Protein AF-A0A0S7X0F1-F1 (afdb_monomer_lite)

pLDDT: mean 79.58, std 17.01, range [32.06, 96.81]

Foldseek 3Di:
DCVLLVQDDPDPPDDLVPGQLLNNLSVVVVVCVVVVDPDDDDDPSCPRPDDPSSVSVVVSVVVVVVVVCVVCVVPDPDDDDDDD

Radius of gyration: 13.74 Å; chains: 1; bounding box: 30×36×31 Å

Secondary structure (DSSP, 8-state):
-TTTTT---S-TTS-GGGS-HHHHHHHHHHHHHHTT-S----SSTTTT--TTHHHHHHHHHHHHHHHHHHHHTT--S-------

Sequence (84 aa):
MIKLLHIFTPSANTQITSLSGGNQQKCIVGKWLYVDSDILIFDEPTREIHGGAKEEMYKIINNLRKQRKSDWTRSPAYRLPVCP

Structure (mmCIF, N/CA/C/O backbone):
data_AF-A0A0S7X0F1-F1
#
_entry.id   AF-A0A0S7X0F1-F1
#
loop_
_atom_site.group_PDB
_atom_site.id
_atom_site.type_symbol
_atom_site.label_atom_id
_atom_site.label_alt_id
_atom_site.label_comp_id
_atom_site.label_asym_id
_atom_site.label_entity_id
_atom_site.label_seq_id
_atom_site.pdbx_PDB_ins_code
_atom_site.Cartn_x
_atom_site.Cartn_y
_atom_site.Cartn_z
_atom_site.occupancy
_atom_site.B_iso_or_equiv
_atom_site.auth_seq_id
_atom_site.auth_comp_id
_atom_site.auth_asym_id
_atom_site.auth_atom_id
_atom_site.pdbx_PDB_model_num
ATOM 1 N N . MET A 1 1 ? -1.832 8.912 4.333 1.00 87.31 1 MET A N 1
ATOM 2 C CA . MET A 1 1 ? -1.950 7.772 3.398 1.00 87.31 1 MET A CA 1
ATOM 3 C C . MET A 1 1 ? -0.609 7.326 2.811 1.00 87.31 1 MET A C 1
ATOM 5 O O . MET A 1 1 ? -0.242 6.184 3.034 1.00 87.31 1 MET A O 1
ATOM 9 N N . ILE A 1 2 ? 0.164 8.206 2.155 1.00 93.06 2 ILE A N 1
ATOM 10 C CA . ILE A 1 2 ? 1.465 7.869 1.524 1.00 93.06 2 ILE A CA 1
ATOM 11 C C . ILE A 1 2 ? 2.409 7.090 2.457 1.00 93.06 2 ILE A C 1
ATOM 13 O O . ILE A 1 2 ? 2.841 5.995 2.117 1.00 93.06 2 ILE A O 1
ATOM 17 N N . LYS A 1 3 ? 2.662 7.609 3.667 1.00 91.50 3 LYS A N 1
ATOM 18 C CA . LYS A 1 3 ? 3.502 6.932 4.671 1.00 91.50 3 LYS A CA 1
ATOM 19 C C . LYS A 1 3 ? 2.887 5.644 5.222 1.00 91.50 3 LYS A C 1
ATOM 21 O O . LYS A 1 3 ? 3.620 4.744 5.576 1.00 91.50 3 LYS A O 1
ATOM 26 N N . LEU A 1 4 ? 1.559 5.559 5.312 1.00 88.38 4 LEU A N 1
ATOM 27 C CA . LEU A 1 4 ? 0.872 4.398 5.891 1.00 88.38 4 LEU A CA 1
ATOM 28 C C . LEU A 1 4 ? 0.968 3.173 4.974 1.00 88.38 4 LEU A C 1
ATOM 30 O O . LEU A 1 4 ? 1.123 2.056 5.449 1.00 88.38 4 LEU A O 1
ATOM 34 N N . LEU A 1 5 ? 0.872 3.396 3.662 1.00 91.50 5 LEU A N 1
ATOM 35 C CA . LEU A 1 5 ? 0.882 2.338 2.650 1.00 91.50 5 LEU A CA 1
ATOM 36 C C . LEU A 1 5 ? 2.229 2.216 1.931 1.00 91.50 5 LEU A C 1
ATOM 38 O O . LEU A 1 5 ? 2.318 1.506 0.936 1.00 91.50 5 LEU A O 1
ATOM 42 N N . HIS A 1 6 ? 3.258 2.926 2.405 1.00 92.38 6 HIS A N 1
ATOM 43 C CA . HIS A 1 6 ? 4.586 2.980 1.786 1.00 92.38 6 HIS A CA 1
ATOM 44 C C . HIS A 1 6 ? 4.515 3.269 0.276 1.00 92.38 6 HIS A C 1
ATOM 46 O O . HIS A 1 6 ? 5.047 2.526 -0.549 1.00 92.38 6 HIS A O 1
ATOM 52 N N . ILE A 1 7 ? 3.790 4.324 -0.100 1.00 93.56 7 ILE A N 1
ATOM 53 C CA . ILE A 1 7 ? 3.685 4.747 -1.499 1.00 93.56 7 ILE A CA 1
ATOM 54 C C . ILE A 1 7 ? 4.951 5.525 -1.852 1.00 93.56 7 ILE A C 1
ATOM 56 O O . ILE A 1 7 ? 5.177 6.622 -1.340 1.00 93.56 7 ILE A O 1
ATOM 60 N N . PHE A 1 8 ? 5.766 4.969 -2.740 1.00 93.31 8 PHE A N 1
ATOM 61 C CA . PHE A 1 8 ? 6.928 5.652 -3.293 1.00 93.31 8 PHE A CA 1
ATOM 62 C C . PHE A 1 8 ? 6.466 6.606 -4.390 1.00 93.31 8 PHE A C 1
ATOM 64 O O . PHE A 1 8 ? 6.060 6.187 -5.473 1.00 93.31 8 PHE A O 1
ATOM 71 N N . THR A 1 9 ? 6.500 7.898 -4.082 1.00 95.75 9 THR A N 1
ATOM 72 C CA . THR A 1 9 ? 6.125 8.976 -4.995 1.00 95.75 9 THR A CA 1
ATOM 73 C C . THR A 1 9 ? 7.013 10.200 -4.742 1.00 95.75 9 THR A C 1
ATOM 75 O O . THR A 1 9 ? 7.300 10.485 -3.576 1.00 95.75 9 THR A O 1
ATOM 78 N N . PRO A 1 10 ? 7.443 10.944 -5.781 1.00 95.19 10 PRO A N 1
ATOM 79 C CA . PRO A 1 10 ? 8.191 12.193 -5.614 1.00 95.19 10 PRO A CA 1
ATOM 80 C C . PRO A 1 10 ? 7.427 13.258 -4.818 1.00 95.19 10 PRO A C 1
ATOM 82 O O . PRO A 1 10 ? 8.025 14.044 -4.088 1.00 95.19 10 PRO A O 1
ATOM 85 N N . SER A 1 11 ? 6.098 13.300 -4.954 1.00 95.94 11 SER A N 1
ATOM 86 C CA . SER A 1 11 ? 5.236 14.219 -4.204 1.00 95.94 11 SER A CA 1
ATOM 87 C C . SER A 1 11 ? 3.784 13.737 -4.158 1.00 95.94 11 SER A C 1
ATOM 89 O O . SER A 1 11 ? 3.377 12.870 -4.935 1.00 95.94 11 SER A O 1
ATOM 91 N N . ALA A 1 12 ? 2.970 14.344 -3.292 1.00 94.31 12 ALA A N 1
ATOM 92 C CA . ALA A 1 12 ? 1.529 14.084 -3.237 1.00 94.31 12 ALA A CA 1
ATOM 93 C C . ALA A 1 12 ? 0.768 14.538 -4.500 1.00 94.31 12 ALA A C 1
ATOM 95 O O . ALA A 1 12 ? -0.327 14.047 -4.746 1.00 94.31 12 ALA A O 1
ATOM 96 N N . ASN A 1 13 ? 1.361 15.424 -5.309 1.00 96.12 13 ASN A N 1
ATOM 97 C CA . ASN A 1 13 ? 0.772 15.938 -6.550 1.00 96.12 13 ASN A CA 1
ATOM 98 C C . ASN A 1 13 ? 1.195 15.130 -7.789 1.00 96.12 13 ASN A C 1
ATOM 100 O O . ASN A 1 13 ? 0.841 15.486 -8.911 1.00 96.12 13 ASN A O 1
ATOM 104 N N . THR A 1 14 ? 1.984 14.067 -7.609 1.00 96.31 14 THR A N 1
ATOM 105 C CA . THR A 1 14 ? 2.424 13.217 -8.722 1.00 96.31 14 THR A CA 1
ATOM 106 C C . THR A 1 14 ? 1.229 12.461 -9.295 1.00 96.31 14 THR A C 1
ATOM 108 O O . THR A 1 14 ? 0.427 11.898 -8.548 1.00 96.31 14 THR A O 1
ATOM 111 N N . GLN A 1 15 ? 1.115 12.424 -10.624 1.00 96.81 15 GLN A N 1
ATOM 112 C CA . GLN A 1 15 ? 0.062 11.665 -11.293 1.00 96.81 15 GLN A CA 1
ATOM 113 C C . GLN A 1 15 ? 0.191 10.173 -10.972 1.00 96.81 15 GLN A C 1
ATOM 115 O O . GLN A 1 15 ? 1.265 9.591 -11.078 1.00 96.81 15 GLN A O 1
ATOM 120 N N . ILE A 1 16 ? -0.917 9.525 -10.603 1.00 94.81 16 ILE A N 1
ATOM 121 C CA . ILE A 1 16 ? -0.897 8.102 -10.225 1.00 94.81 16 ILE A CA 1
ATOM 122 C C . ILE A 1 16 ? -0.393 7.232 -11.385 1.00 94.81 16 ILE A C 1
ATOM 124 O O . ILE A 1 16 ? 0.374 6.302 -11.160 1.00 94.81 16 ILE A O 1
ATOM 128 N N . THR A 1 17 ? -0.754 7.570 -12.623 1.00 95.12 17 THR A N 1
ATOM 129 C CA . THR A 1 17 ? -0.357 6.845 -13.840 1.00 95.12 17 THR A CA 1
ATOM 130 C C . THR A 1 17 ? 1.153 6.796 -14.069 1.00 95.12 17 THR A C 1
ATOM 132 O O . THR A 1 17 ? 1.621 5.886 -14.746 1.00 95.12 17 THR A O 1
ATOM 135 N N . SER A 1 18 ? 1.932 7.718 -13.493 1.00 95.19 18 SER A N 1
ATOM 136 C CA . SER A 1 18 ? 3.396 7.698 -13.596 1.00 95.19 18 SER A CA 1
ATOM 137 C C . SER A 1 18 ? 4.073 6.841 -12.520 1.00 95.19 18 SER A C 1
ATOM 139 O O . SER A 1 18 ? 5.296 6.716 -12.517 1.00 95.19 18 SER A O 1
ATOM 141 N N . LEU A 1 19 ? 3.318 6.284 -11.569 1.00 93.50 19 LEU A N 1
ATOM 142 C CA . LEU A 1 19 ? 3.848 5.405 -10.526 1.00 93.50 19 LEU A CA 1
ATOM 143 C C . LEU A 1 19 ? 3.943 3.960 -11.037 1.00 93.50 19 LEU A C 1
ATOM 145 O O . LEU A 1 19 ? 3.191 3.553 -11.914 1.00 93.50 19 LEU A O 1
ATOM 149 N N . SER A 1 20 ? 4.818 3.144 -10.447 1.00 92.00 20 SER A N 1
ATOM 150 C CA . SER A 1 20 ? 4.847 1.693 -10.706 1.00 92.00 20 SER A CA 1
ATOM 151 C C . SER A 1 20 ? 3.507 1.033 -10.341 1.00 92.00 20 SER A C 1
ATOM 153 O O . SER A 1 20 ? 2.909 1.456 -9.347 1.00 92.00 20 SER A O 1
ATOM 155 N N . GLY A 1 21 ? 3.122 -0.070 -10.991 1.00 90.56 21 GLY A N 1
ATOM 156 C CA . GLY A 1 21 ? 1.870 -0.798 -10.704 1.00 90.56 21 GLY A CA 1
ATOM 157 C C . GLY A 1 21 ? 1.621 -1.077 -9.212 1.00 90.56 21 GLY A C 1
ATOM 158 O O . GLY A 1 21 ? 0.543 -0.797 -8.698 1.00 90.56 21 GLY A O 1
ATOM 159 N N . GLY A 1 22 ? 2.647 -1.479 -8.448 1.00 91.19 22 GLY A N 1
ATOM 160 C CA . GLY A 1 22 ? 2.514 -1.664 -6.992 1.00 91.19 22 GLY A CA 1
ATOM 161 C C . GLY A 1 22 ? 2.148 -0.390 -6.219 1.00 91.19 22 GLY A C 1
ATOM 162 O O . GLY A 1 22 ? 1.308 -0.426 -5.324 1.00 91.19 22 GLY A O 1
ATOM 163 N N . ASN A 1 23 ? 2.721 0.756 -6.588 1.00 93.06 23 ASN A N 1
ATOM 164 C CA . ASN 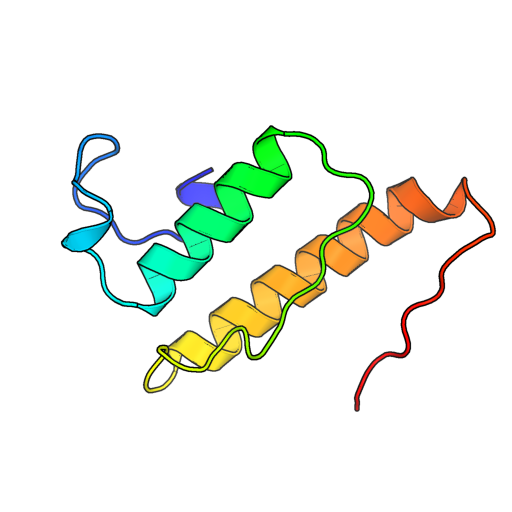A 1 23 ? 2.383 2.052 -5.990 1.00 93.06 23 ASN A CA 1
ATOM 165 C C . ASN A 1 23 ? 1.011 2.561 -6.450 1.00 93.06 23 ASN A C 1
ATOM 167 O O . ASN A 1 23 ? 0.284 3.136 -5.641 1.00 93.06 23 ASN A O 1
ATOM 171 N N . GLN A 1 24 ? 0.612 2.281 -7.692 1.00 93.31 24 GLN A N 1
ATOM 172 C CA . GLN A 1 24 ? -0.741 2.568 -8.176 1.00 93.31 24 GLN A CA 1
ATOM 173 C C . GLN A 1 24 ? -1.794 1.797 -7.374 1.00 93.31 24 GLN A C 1
ATOM 175 O O . GLN A 1 24 ? -2.746 2.388 -6.861 1.00 93.31 24 GLN A O 1
ATOM 180 N N . GLN A 1 25 ? -1.589 0.494 -7.180 1.00 91.81 25 GLN A N 1
ATOM 181 C CA . GLN A 1 25 ? -2.509 -0.333 -6.404 1.00 91.81 25 GLN A CA 1
ATOM 182 C C . GLN A 1 25 ? -2.570 0.100 -4.930 1.00 91.81 25 GLN A C 1
ATOM 184 O O . GLN A 1 25 ? -3.657 0.166 -4.356 1.00 91.81 25 GLN A O 1
ATOM 189 N N . LYS A 1 26 ? -1.443 0.504 -4.323 1.00 92.12 26 LYS A N 1
ATOM 190 C CA . LYS A 1 26 ? -1.435 1.096 -2.970 1.00 92.12 26 LYS A CA 1
ATOM 191 C C . LYS A 1 26 ? -2.245 2.396 -2.900 1.00 92.12 26 LYS A C 1
ATOM 193 O O . LYS A 1 26 ? -2.959 2.610 -1.922 1.00 92.12 26 LYS A O 1
ATOM 198 N N . CYS A 1 27 ? -2.194 3.253 -3.923 1.00 93.69 27 CYS A N 1
ATOM 199 C CA . CYS A 1 27 ? -3.054 4.440 -3.990 1.00 93.69 27 CYS A CA 1
ATOM 200 C C . CYS A 1 27 ? -4.546 4.064 -4.004 1.00 93.69 27 CYS A C 1
ATOM 202 O O . CYS A 1 27 ? -5.334 4.692 -3.297 1.00 93.69 27 CYS A O 1
ATOM 204 N N . ILE A 1 28 ? -4.932 3.023 -4.752 1.00 90.69 28 ILE A N 1
ATOM 205 C CA . ILE A 1 28 ? -6.318 2.526 -4.806 1.00 90.69 28 ILE A CA 1
ATOM 206 C C . ILE A 1 28 ? -6.760 2.003 -3.435 1.00 90.69 28 ILE A C 1
ATOM 208 O O . ILE A 1 28 ? -7.820 2.396 -2.952 1.00 90.69 28 ILE A O 1
ATOM 212 N N . VAL A 1 29 ? -5.932 1.192 -2.766 1.00 89.69 29 VAL A N 1
ATOM 213 C CA . VAL A 1 29 ? -6.183 0.756 -1.379 1.00 89.69 29 VAL A CA 1
ATOM 214 C C . VAL A 1 29 ? -6.405 1.970 -0.473 1.00 89.69 29 VAL A C 1
ATOM 216 O O . VAL 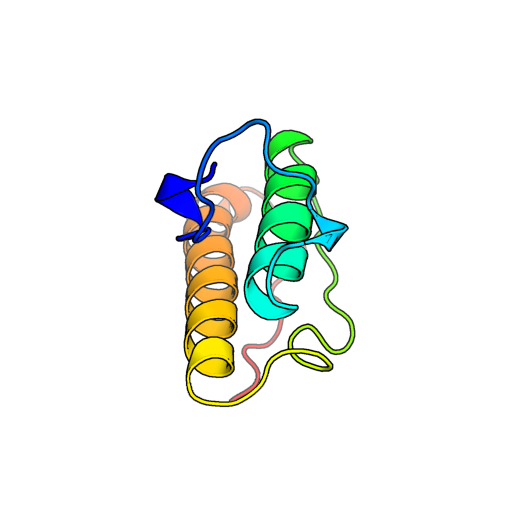A 1 29 ? -7.385 2.026 0.265 1.00 89.69 29 VAL A O 1
ATOM 219 N N . GLY A 1 30 ? -5.535 2.977 -0.569 1.00 91.25 30 GLY A N 1
ATOM 220 C CA . GLY A 1 30 ? -5.644 4.200 0.220 1.00 91.25 30 GLY A CA 1
ATOM 221 C C . GLY A 1 30 ? -6.926 4.988 -0.029 1.00 91.25 30 GLY A C 1
ATOM 222 O O . GLY A 1 30 ? -7.498 5.519 0.920 1.00 91.25 30 GLY A O 1
ATOM 223 N N . LYS A 1 31 ? -7.411 5.025 -1.274 1.00 90.06 31 LYS A N 1
ATOM 224 C CA . LYS A 1 31 ? -8.694 5.649 -1.618 1.00 90.06 31 LYS A CA 1
ATOM 225 C C . LYS A 1 31 ? -9.846 4.986 -0.864 1.00 90.06 31 LYS A C 1
ATOM 227 O O . LYS A 1 31 ? -10.644 5.684 -0.256 1.00 90.06 31 LYS A O 1
ATOM 232 N N . TRP A 1 32 ? -9.914 3.659 -0.861 1.00 87.38 32 TRP A N 1
ATOM 233 C CA . TRP A 1 32 ? -11.000 2.942 -0.190 1.00 87.38 32 TRP A CA 1
ATOM 234 C C . TRP A 1 32 ? -10.914 3.002 1.337 1.00 87.38 32 TRP A C 1
ATOM 236 O O . TRP A 1 32 ? -11.937 3.115 2.004 1.00 87.38 32 TRP A O 1
ATOM 246 N N . LEU A 1 33 ? -9.700 3.006 1.897 1.00 85.44 33 LEU A N 1
ATOM 247 C CA . LEU A 1 33 ? -9.512 3.235 3.333 1.00 85.44 33 LEU A CA 1
ATOM 248 C C . LEU A 1 33 ? -9.957 4.635 3.760 1.00 85.44 33 LEU A C 1
ATOM 250 O O . LEU A 1 33 ? -10.453 4.802 4.865 1.00 85.44 33 LEU A O 1
ATOM 254 N N . TYR A 1 34 ? -9.780 5.636 2.896 1.00 87.19 34 TYR A N 1
ATOM 255 C CA . TYR A 1 34 ? -10.235 6.998 3.166 1.00 87.19 34 TYR A CA 1
AT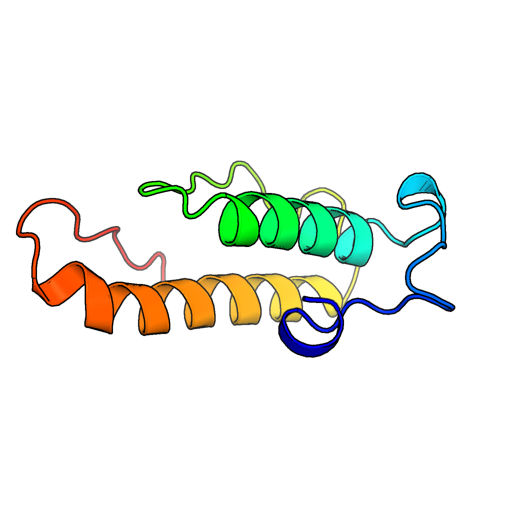OM 256 C C . TYR A 1 34 ? -11.766 7.128 3.155 1.00 87.19 34 TYR A C 1
ATOM 258 O O . TYR A 1 34 ? -12.311 7.932 3.900 1.00 87.19 34 TYR A O 1
ATOM 266 N N . VAL A 1 35 ? -12.453 6.327 2.335 1.00 85.75 35 VAL A N 1
ATOM 267 C CA . VAL A 1 35 ? -13.926 6.309 2.224 1.00 85.75 35 VAL A CA 1
ATOM 268 C C . VAL A 1 35 ? -14.579 5.468 3.337 1.00 85.75 35 VAL A C 1
ATOM 270 O O . VAL A 1 35 ? -15.789 5.294 3.339 1.00 85.75 35 VAL A O 1
ATOM 273 N N . ASP A 1 36 ? -13.790 4.941 4.277 1.00 80.12 36 ASP A N 1
ATOM 274 C CA . ASP A 1 36 ? -14.248 4.105 5.394 1.00 80.12 36 ASP A CA 1
ATOM 275 C C . ASP A 1 36 ? -15.164 2.943 4.966 1.00 80.12 36 ASP A C 1
ATOM 277 O O . ASP A 1 36 ? -16.188 2.648 5.566 1.00 80.12 36 ASP A O 1
ATOM 281 N N . SER A 1 37 ? -14.818 2.277 3.860 1.00 78.44 37 SER A N 1
ATOM 282 C CA . SER A 1 37 ? -15.656 1.203 3.309 1.00 78.44 37 SER A CA 1
ATOM 283 C C . SER A 1 37 ? -15.748 0.017 4.271 1.00 78.44 37 SER A C 1
ATOM 285 O O . SER A 1 37 ? -14.702 -0.458 4.701 1.00 78.44 37 SER A O 1
ATOM 287 N N . ASP A 1 38 ? -16.936 -0.537 4.531 1.00 77.25 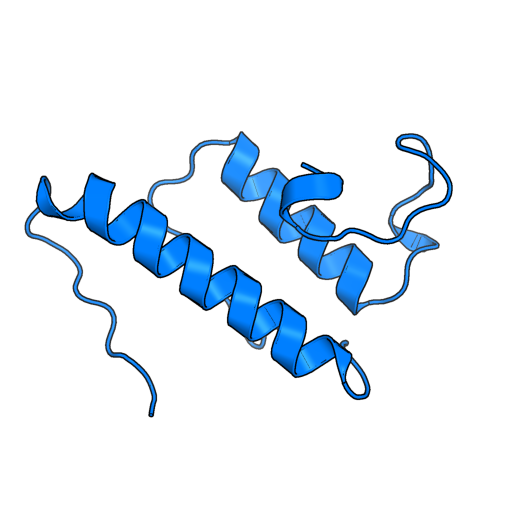38 ASP A N 1
ATOM 288 C CA . ASP A 1 38 ? -17.111 -1.699 5.426 1.00 77.25 38 ASP A CA 1
ATOM 289 C C . ASP A 1 38 ? -16.434 -2.971 4.892 1.00 77.25 38 ASP A C 1
ATOM 291 O O . ASP A 1 38 ? -15.790 -3.724 5.629 1.00 77.25 38 ASP A O 1
ATOM 295 N N . ILE A 1 39 ? -16.544 -3.194 3.579 1.00 79.31 39 ILE A N 1
ATOM 296 C CA . ILE A 1 39 ? -16.062 -4.396 2.897 1.00 79.31 39 ILE A CA 1
ATOM 297 C C . ILE A 1 39 ? -15.118 -3.995 1.763 1.00 79.31 39 ILE A C 1
ATOM 299 O O . ILE A 1 39 ? -15.428 -3.147 0.932 1.00 79.31 39 ILE A O 1
ATOM 303 N N . LEU A 1 40 ? -13.958 -4.648 1.731 1.00 80.62 40 LEU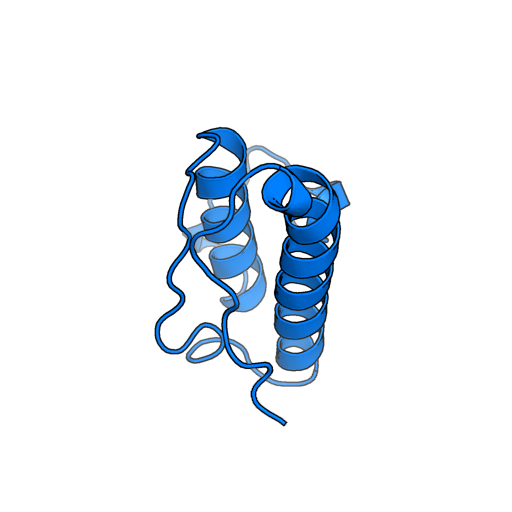 A N 1
ATOM 304 C CA . LEU A 1 40 ? -12.931 -4.513 0.703 1.00 80.62 40 LEU A CA 1
ATOM 305 C C . LEU A 1 40 ? -12.707 -5.885 0.067 1.00 80.62 40 LEU A C 1
ATOM 307 O O . LEU A 1 40 ? -12.251 -6.809 0.742 1.00 80.62 40 LEU A O 1
ATOM 311 N N . ILE A 1 41 ? -13.031 -6.011 -1.219 1.00 83.88 41 ILE A N 1
ATOM 312 C CA . ILE A 1 41 ? -12.787 -7.222 -2.008 1.00 83.88 41 ILE A CA 1
ATOM 313 C C . ILE A 1 41 ? -11.612 -6.945 -2.938 1.00 83.88 41 ILE A C 1
ATOM 315 O O . ILE A 1 41 ? -11.579 -5.930 -3.630 1.00 83.88 41 ILE A O 1
ATOM 319 N N . PHE A 1 42 ? -10.646 -7.854 -2.935 1.00 83.50 42 PHE A N 1
ATOM 320 C CA . PHE A 1 42 ? -9.460 -7.782 -3.769 1.00 83.50 42 PHE A CA 1
ATOM 321 C C . PHE A 1 42 ? -9.510 -8.913 -4.790 1.00 83.50 42 PHE A C 1
ATOM 323 O O . PHE A 1 42 ? -9.414 -10.075 -4.401 1.00 83.50 42 PHE A O 1
ATOM 330 N N . ASP A 1 43 ? -9.645 -8.571 -6.069 1.00 82.12 43 ASP A N 1
ATOM 331 C CA . ASP A 1 43 ? -9.496 -9.520 -7.170 1.00 82.12 43 ASP A CA 1
ATOM 332 C C . ASP A 1 43 ? -8.102 -9.363 -7.784 1.00 82.12 43 ASP A C 1
ATOM 334 O O . ASP A 1 43 ? -7.694 -8.254 -8.130 1.00 82.12 43 ASP A O 1
ATOM 338 N N . GLU A 1 44 ? -7.342 -10.457 -7.808 1.00 82.81 44 GLU A N 1
ATOM 339 C CA . GLU A 1 44 ? -5.932 -10.514 -8.216 1.00 82.81 44 GLU A CA 1
ATOM 340 C C . GLU A 1 44 ? -5.078 -9.271 -7.832 1.00 82.81 44 GLU A C 1
ATOM 342 O O . GLU A 1 44 ? -4.443 -8.647 -8.692 1.00 82.81 44 GLU A O 1
ATOM 347 N N . PRO A 1 45 ? -4.962 -8.908 -6.535 1.00 81.00 45 PRO A N 1
ATOM 348 C CA . PRO A 1 45 ? -4.373 -7.637 -6.076 1.00 81.00 45 PRO A CA 1
ATOM 349 C C . PRO A 1 45 ? -2.852 -7.532 -6.253 1.00 81.00 45 PRO A C 1
ATOM 351 O O . PRO A 1 45 ? -2.203 -6.709 -5.622 1.00 81.00 45 PRO A O 1
ATOM 354 N N . THR A 1 46 ? -2.250 -8.419 -7.040 1.00 85.81 46 THR A N 1
ATOM 355 C CA . THR A 1 46 ? -0.817 -8.414 -7.348 1.00 85.81 46 THR A CA 1
ATOM 356 C C . THR A 1 46 ? -0.533 -8.618 -8.837 1.00 85.81 46 THR A C 1
ATOM 358 O O . THR A 1 46 ? 0.633 -8.776 -9.205 1.00 85.81 46 THR A O 1
ATOM 361 N N . ARG A 1 47 ? -1.568 -8.598 -9.698 1.00 82.44 47 ARG A N 1
ATOM 362 C CA . ARG A 1 47 ? -1.469 -8.906 -11.138 1.00 82.44 47 ARG A CA 1
ATOM 363 C C . ARG A 1 47 ? -0.427 -8.056 -11.868 1.00 82.44 47 ARG A C 1
ATOM 365 O O . ARG A 1 47 ? 0.312 -8.569 -12.696 1.00 82.44 47 ARG A O 1
ATOM 372 N N . GLU A 1 48 ? -0.322 -6.784 -11.495 1.00 79.12 48 GLU A N 1
ATOM 373 C CA . GLU A 1 48 ? 0.566 -5.793 -12.125 1.00 79.12 48 GLU A CA 1
ATOM 374 C C . GLU A 1 48 ? 1.775 -5.433 -11.246 1.00 79.12 48 GLU A C 1
ATOM 376 O O . GLU A 1 48 ? 2.475 -4.443 -11.473 1.00 79.12 48 GLU A O 1
ATOM 381 N N . ILE A 1 49 ? 2.016 -6.218 -10.194 1.00 85.12 49 ILE A N 1
ATOM 382 C CA . ILE A 1 49 ? 3.146 -6.025 -9.292 1.00 85.12 49 ILE A CA 1
ATOM 383 C C . ILE A 1 49 ? 4.241 -7.023 -9.665 1.00 85.12 49 ILE A C 1
ATOM 385 O O . ILE A 1 49 ? 4.024 -8.233 -9.662 1.00 85.12 49 ILE A O 1
ATOM 389 N N . HIS A 1 50 ? 5.444 -6.524 -9.935 1.00 79.38 50 HIS A N 1
ATOM 390 C CA . HIS A 1 50 ? 6.610 -7.350 -10.248 1.00 79.38 50 HIS A CA 1
ATOM 391 C C . HIS A 1 50 ? 7.594 -7.415 -9.069 1.00 79.38 50 HIS A C 1
ATOM 393 O O . HIS A 1 50 ? 7.693 -6.484 -8.269 1.00 79.38 50 HIS A O 1
ATOM 399 N N . GLY A 1 51 ? 8.348 -8.517 -8.980 1.00 76.81 51 GLY A N 1
ATOM 400 C CA . GLY A 1 51 ? 9.426 -8.694 -8.000 1.00 76.81 51 GLY A CA 1
ATOM 401 C C . GLY A 1 51 ? 8.978 -8.636 -6.532 1.00 76.81 51 GLY A C 1
ATOM 402 O O . GLY A 1 51 ? 7.847 -8.987 -6.191 1.00 76.81 51 GLY A O 1
ATOM 403 N N . GLY A 1 52 ? 9.875 -8.172 -5.654 1.00 72.00 52 GLY A N 1
ATOM 404 C CA . GLY A 1 52 ? 9.681 -8.139 -4.194 1.00 72.00 52 GLY A CA 1
ATOM 405 C C . GLY A 1 52 ? 8.547 -7.235 -3.686 1.00 72.00 52 GLY A C 1
ATOM 406 O O . GLY A 1 52 ? 8.219 -7.267 -2.503 1.00 72.00 52 GLY A O 1
ATOM 407 N N . ALA A 1 53 ? 7.897 -6.459 -4.557 1.00 80.25 53 ALA A N 1
ATOM 408 C CA . ALA A 1 53 ? 6.778 -5.599 -4.178 1.00 80.25 53 ALA A CA 1
ATOM 409 C C . ALA A 1 53 ? 5.471 -6.376 -3.903 1.00 80.25 53 ALA A C 1
ATOM 411 O O . ALA A 1 53 ? 4.574 -5.850 -3.240 1.00 80.25 53 ALA A O 1
ATOM 412 N N . LYS A 1 54 ? 5.350 -7.635 -4.361 1.00 85.44 54 LYS A N 1
ATOM 413 C CA . LYS A 1 54 ? 4.167 -8.474 -4.079 1.00 85.44 54 LYS A CA 1
ATOM 414 C C . LYS A 1 54 ? 4.000 -8.734 -2.583 1.00 85.44 54 LYS A C 1
ATOM 416 O O . LYS A 1 54 ? 2.907 -8.583 -2.043 1.00 85.44 54 LYS A O 1
ATOM 421 N N . GLU A 1 55 ? 5.093 -9.077 -1.904 1.00 86.62 55 GLU A N 1
ATOM 422 C CA . GLU A 1 55 ? 5.092 -9.319 -0.458 1.00 86.62 55 GLU A CA 1
ATOM 423 C C . GLU A 1 55 ? 4.668 -8.083 0.330 1.00 86.62 55 GLU A C 1
ATOM 425 O O . GLU A 1 55 ? 3.994 -8.190 1.352 1.00 86.62 55 GLU A O 1
ATOM 430 N N . GLU A 1 56 ? 5.049 -6.899 -0.141 1.00 86.00 56 GLU A N 1
ATOM 431 C CA . GLU A 1 56 ? 4.681 -5.645 0.501 1.00 86.00 56 GLU A CA 1
ATOM 432 C C . GLU A 1 56 ? 3.170 -5.394 0.430 1.00 86.00 56 GLU A C 1
ATOM 434 O O . GLU A 1 56 ? 2.559 -5.052 1.444 1.00 86.00 56 GLU A O 1
ATOM 439 N N . MET A 1 57 ? 2.545 -5.647 -0.725 1.00 87.12 57 MET A N 1
ATOM 440 C CA . MET A 1 57 ? 1.088 -5.571 -0.858 1.00 87.12 57 MET A CA 1
ATOM 441 C C . MET A 1 57 ? 0.387 -6.563 0.082 1.00 87.12 57 MET A C 1
ATOM 443 O O . MET A 1 57 ? -0.533 -6.183 0.808 1.00 87.12 57 MET A O 1
ATOM 447 N N . TYR A 1 58 ? 0.861 -7.812 0.159 1.00 88.00 58 TYR A N 1
ATOM 448 C CA . TYR A 1 58 ? 0.310 -8.792 1.102 1.00 88.00 58 TYR A CA 1
ATOM 449 C C . TYR A 1 58 ? 0.482 -8.369 2.566 1.00 88.00 58 TYR A C 1
ATOM 451 O O . TYR A 1 58 ? -0.435 -8.556 3.370 1.00 88.00 58 TYR A O 1
ATOM 459 N N . LYS A 1 59 ? 1.616 -7.758 2.931 1.00 88.88 59 LYS A N 1
ATOM 460 C CA . LYS A 1 59 ? 1.831 -7.195 4.275 1.00 88.88 59 LYS A CA 1
ATOM 461 C C . LYS A 1 59 ? 0.819 -6.093 4.581 1.00 88.88 59 LYS A C 1
ATOM 463 O O . LYS A 1 59 ? 0.248 -6.095 5.671 1.00 88.88 59 LYS A O 1
ATOM 468 N N . ILE A 1 60 ? 0.548 -5.203 3.627 1.00 88.50 60 ILE A N 1
ATOM 469 C CA . ILE A 1 60 ? -0.473 -4.155 3.766 1.00 88.50 60 ILE A CA 1
ATOM 470 C C . ILE A 1 60 ? -1.850 -4.784 3.995 1.00 88.50 60 ILE A C 1
ATOM 472 O O . ILE A 1 60 ? -2.482 -4.489 5.007 1.00 88.50 60 ILE A O 1
ATOM 476 N N . ILE A 1 61 ? -2.288 -5.701 3.127 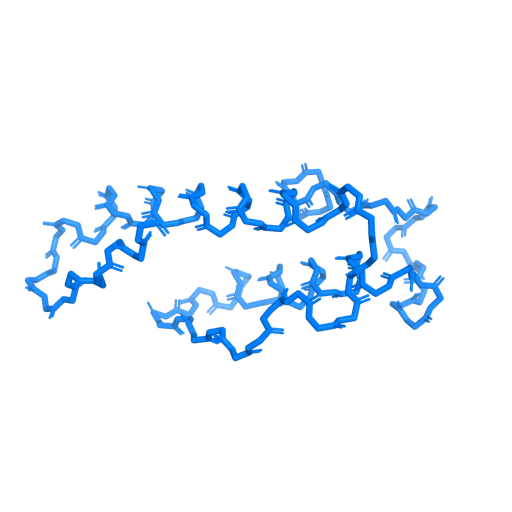1.00 87.00 61 ILE A N 1
ATOM 477 C CA . ILE A 1 61 ? -3.595 -6.372 3.245 1.00 87.00 61 ILE A CA 1
ATOM 478 C C . ILE A 1 61 ? -3.726 -7.084 4.601 1.00 87.00 61 ILE A C 1
ATOM 480 O O . ILE A 1 61 ? -4.738 -6.942 5.291 1.00 87.00 61 ILE A O 1
ATOM 484 N N . ASN A 1 62 ? -2.686 -7.800 5.036 1.00 86.88 62 ASN A N 1
ATOM 485 C CA . ASN A 1 62 ? -2.684 -8.489 6.327 1.00 86.88 62 ASN A CA 1
ATOM 486 C C . ASN A 1 62 ? -2.726 -7.525 7.518 1.00 86.88 62 ASN A C 1
ATOM 488 O O . ASN A 1 62 ? -3.419 -7.800 8.502 1.00 86.88 62 ASN A O 1
ATOM 492 N N . ASN A 1 63 ? -2.027 -6.393 7.442 1.00 85.31 63 ASN A N 1
ATOM 493 C CA . ASN A 1 63 ? -2.066 -5.365 8.480 1.00 85.31 63 ASN A CA 1
ATOM 494 C C . ASN A 1 63 ? -3.446 -4.706 8.563 1.00 85.31 63 ASN A C 1
ATOM 496 O O . ASN A 1 63 ? -3.980 -4.570 9.663 1.00 85.31 63 ASN A O 1
ATOM 500 N N . LEU A 1 64 ? -4.062 -4.389 7.421 1.00 82.12 64 LEU A N 1
ATOM 501 C CA . LEU A 1 64 ? -5.427 -3.861 7.361 1.00 82.12 64 LEU A CA 1
ATOM 502 C C . LEU A 1 64 ? -6.428 -4.854 7.943 1.00 82.12 64 LEU A C 1
ATOM 504 O O . LEU A 1 64 ? -7.276 -4.479 8.748 1.00 82.12 64 LEU A O 1
ATOM 508 N N . ARG A 1 65 ? -6.281 -6.143 7.627 1.00 81.38 65 ARG A N 1
ATOM 509 C CA . ARG A 1 65 ? -7.105 -7.199 8.218 1.00 81.38 65 ARG A CA 1
ATOM 510 C C . ARG A 1 65 ? -6.931 -7.291 9.735 1.00 81.38 65 ARG A C 1
ATOM 512 O O . ARG A 1 65 ? -7.910 -7.550 10.423 1.00 81.38 65 ARG A O 1
ATOM 519 N N . LYS A 1 66 ? -5.721 -7.109 10.275 1.00 81.12 66 LYS A N 1
ATOM 520 C CA . LYS A 1 66 ? -5.484 -7.108 11.733 1.00 81.12 66 LYS A CA 1
ATOM 521 C C . LYS A 1 66 ? -6.107 -5.886 12.410 1.00 81.12 66 LYS A C 1
ATOM 523 O O . LYS A 1 66 ? -6.823 -6.063 13.388 1.00 81.12 66 LYS A O 1
ATOM 528 N N . GLN A 1 67 ? -5.887 -4.691 11.862 1.00 74.94 67 GLN A N 1
ATOM 529 C CA . GLN A 1 67 ? -6.467 -3.440 12.371 1.00 74.94 67 GLN A CA 1
ATOM 530 C C . GLN A 1 67 ? -7.994 -3.479 12.334 1.00 74.94 67 GLN A C 1
ATOM 532 O O . GLN A 1 67 ? -8.663 -3.145 13.309 1.00 74.94 67 GLN A O 1
ATOM 537 N N . ARG A 1 68 ? -8.559 -3.974 11.232 1.00 66.75 68 ARG A N 1
ATOM 538 C CA . ARG A 1 68 ? -10.002 -4.139 11.133 1.00 66.75 68 ARG A CA 1
ATOM 539 C C . ARG A 1 68 ? -10.517 -5.305 11.941 1.00 66.75 68 ARG A C 1
ATOM 541 O O . ARG A 1 68 ? -11.623 -5.197 12.405 1.00 66.75 68 ARG A O 1
ATOM 548 N N . LYS A 1 69 ? -9.766 -6.378 12.208 1.00 56.41 69 LYS A N 1
ATOM 549 C CA . LYS A 1 69 ? -10.213 -7.415 13.158 1.00 56.41 69 LYS A CA 1
ATOM 550 C C . LYS A 1 69 ? -10.415 -6.859 14.566 1.00 56.41 69 LYS A C 1
ATOM 552 O O . LYS A 1 69 ? -11.364 -7.283 15.207 1.00 56.41 69 LYS A O 1
ATOM 557 N N . SER A 1 70 ? -9.573 -5.938 15.040 1.00 53.41 70 SER A N 1
ATOM 558 C CA . SER A 1 70 ? -9.790 -5.293 16.347 1.00 53.41 70 SER A CA 1
ATOM 559 C C . SER A 1 70 ? -11.025 -4.391 16.387 1.00 53.41 70 SER A C 1
ATOM 561 O O . SER A 1 70 ? -11.601 -4.218 17.454 1.00 53.41 70 SER A O 1
ATOM 563 N N . ASP A 1 71 ? -11.434 -3.844 15.243 1.00 53.44 71 ASP A N 1
ATOM 564 C CA . ASP A 1 71 ? -12.642 -3.022 15.116 1.00 53.44 71 ASP A CA 1
ATOM 565 C C . ASP A 1 71 ? -13.900 -3.886 14.850 1.00 53.44 71 ASP A C 1
ATOM 567 O O . ASP A 1 71 ? -14.956 -3.736 15.458 1.00 53.44 71 ASP A O 1
ATOM 571 N N . TRP A 1 72 ? -13.733 -4.913 14.017 1.00 49.97 72 TRP A N 1
ATOM 572 C CA . TRP A 1 72 ? -14.725 -5.877 13.546 1.00 49.97 72 TRP A CA 1
ATOM 573 C C . TRP A 1 72 ? -15.078 -6.948 14.581 1.00 49.97 72 TRP A C 1
ATOM 575 O O . TRP A 1 72 ? -16.140 -7.549 14.474 1.00 49.97 72 TRP A O 1
ATOM 585 N N . THR A 1 73 ? -14.276 -7.197 15.625 1.00 49.25 73 THR A N 1
ATOM 586 C CA . THR A 1 73 ? -14.699 -8.066 16.750 1.00 49.25 73 THR A CA 1
ATOM 587 C C . THR A 1 73 ? -15.957 -7.556 17.464 1.00 49.25 73 THR A C 1
ATOM 589 O O . THR A 1 73 ? -16.520 -8.285 18.277 1.00 49.25 73 THR A O 1
ATOM 592 N N . ARG A 1 74 ? -16.444 -6.352 17.133 1.00 50.53 74 ARG A N 1
ATOM 593 C CA . ARG A 1 74 ? -17.768 -5.844 17.519 1.00 50.53 74 ARG A CA 1
ATOM 594 C C . ARG A 1 74 ? -18.927 -6.282 16.604 1.00 50.53 74 ARG A C 1
ATOM 596 O O . ARG A 1 74 ? -20.071 -6.039 16.972 1.00 50.53 74 ARG A O 1
ATOM 603 N N . SER A 1 75 ? -18.680 -6.939 15.464 1.00 44.97 75 SER A N 1
ATOM 604 C CA . SER A 1 75 ? -19.712 -7.384 14.510 1.00 44.97 75 SER A CA 1
ATOM 605 C C . SER A 1 75 ? -19.586 -8.882 14.152 1.00 44.97 75 SER A C 1
ATOM 607 O O . SER A 1 75 ? -18.526 -9.320 13.693 1.00 44.97 75 SER A O 1
ATOM 609 N N . PRO A 1 76 ? -20.640 -9.715 14.308 1.00 47.03 76 PRO A N 1
ATOM 610 C CA . PRO A 1 76 ? -20.507 -11.179 14.261 1.00 47.03 76 PRO A CA 1
ATOM 611 C C . PRO A 1 76 ? -20.269 -11.785 12.865 1.00 47.03 76 PRO A C 1
ATOM 613 O O . PRO A 1 76 ? -20.070 -12.994 12.760 1.00 47.03 76 PRO A O 1
ATOM 616 N N . ALA A 1 77 ? -20.332 -11.003 11.783 1.00 47.38 77 ALA A N 1
ATOM 617 C CA . ALA A 1 77 ? -20.768 -11.559 10.501 1.00 47.38 77 ALA A CA 1
ATOM 618 C C . ALA A 1 77 ? -19.688 -12.146 9.566 1.00 47.38 77 ALA A C 1
ATOM 620 O O . ALA A 1 77 ? -20.024 -13.048 8.811 1.00 47.38 77 ALA A O 1
ATOM 621 N N . TYR A 1 78 ? -18.410 -11.734 9.575 1.00 49.53 78 TYR A N 1
ATOM 622 C CA . TYR A 1 78 ? -17.493 -12.166 8.498 1.00 49.53 78 TYR A CA 1
ATOM 623 C C . TYR A 1 78 ? -16.064 -12.482 8.959 1.00 49.53 78 TYR A C 1
ATOM 625 O O . TYR A 1 78 ? -15.182 -11.631 9.061 1.00 49.53 78 TYR A O 1
ATOM 633 N N . ARG A 1 79 ? -15.804 -13.776 9.179 1.00 50.28 79 ARG A N 1
ATOM 634 C CA . ARG A 1 79 ? -14.462 -14.350 9.333 1.00 50.28 79 ARG A CA 1
ATOM 635 C C . ARG A 1 79 ? -13.964 -14.764 7.946 1.00 50.28 79 ARG A C 1
ATOM 637 O O . ARG A 1 79 ? -14.174 -15.900 7.545 1.00 50.28 79 ARG A O 1
ATOM 644 N N . LEU A 1 80 ? -13.308 -13.865 7.205 1.00 47.28 80 LEU A N 1
ATOM 645 C CA . LEU A 1 80 ? -12.638 -14.276 5.960 1.00 47.28 80 LEU A CA 1
ATOM 646 C C . LEU A 1 80 ? -11.659 -15.423 6.275 1.00 47.28 80 LEU A C 1
ATOM 648 O O . LEU A 1 80 ? -10.897 -15.282 7.247 1.00 47.28 80 LEU A O 1
ATOM 652 N N . PRO A 1 81 ? -11.646 -16.528 5.508 1.00 39.94 81 PRO A N 1
ATOM 653 C CA . PRO A 1 81 ? -10.634 -17.561 5.663 1.00 39.94 81 PRO A CA 1
ATOM 654 C C . PRO A 1 81 ? -9.252 -16.926 5.474 1.00 39.94 81 PRO A C 1
ATOM 656 O O . PRO A 1 81 ? -9.041 -16.026 4.661 1.00 39.94 81 PRO A O 1
ATOM 659 N N . VAL A 1 82 ? -8.306 -17.291 6.335 1.00 42.91 82 VAL A N 1
ATOM 660 C CA . VAL A 1 82 ? -6.895 -17.016 6.058 1.00 42.91 82 VAL A CA 1
ATOM 661 C C . VAL A 1 82 ? -6.531 -18.013 4.966 1.00 42.91 82 VAL A C 1
ATOM 663 O O . VAL A 1 82 ? -6.531 -19.206 5.245 1.00 42.91 82 VAL A O 1
ATOM 666 N N . CYS A 1 83 ? -6.331 -17.555 3.729 1.00 32.06 83 CYS A N 1
ATOM 667 C CA . CYS A 1 83 ? -5.657 -18.400 2.751 1.00 32.06 83 CYS A CA 1
ATOM 668 C C . CYS A 1 83 ? -4.261 -18.723 3.318 1.00 32.06 83 CYS A C 1
ATOM 670 O O . CYS A 1 83 ? -3.626 -17.786 3.820 1.00 32.06 83 CYS A O 1
ATOM 672 N N . PRO A 1 84 ? -3.851 -20.004 3.340 1.00 38.81 84 PRO A N 1
ATOM 673 C CA . PRO A 1 84 ? -2.534 -20.410 3.819 1.00 38.81 84 PRO A CA 1
ATOM 674 C C . PRO A 1 84 ? -1.404 -19.782 2.998 1.00 38.81 84 PRO A C 1
ATOM 676 O O . PRO A 1 84 ? -1.626 -19.503 1.796 1.00 38.81 84 PRO A O 1
#